Protein AF-A0A3C0AP66-F1 (afdb_monomer_lite)

Secondary structure (DSSP, 8-state):
--SS-EEEE-SSSSSEEEEEEESS--TT----PPTT-EEEE--EEESS-S--EE-TTSS-EE-STT--EEE--EEEE--SSSPEES---

Sequence (89 aa):
FIRNLCSHGVGRGLHEEPGEIPGYFVPGDRRILHEGLVITIEPFLSTKSRIVTEGDDGWTLAGEAGNLSAQFEHTMVITKGKPILLTVV

pLDDT: mean 96.31, std 2.54, range [77.44, 98.44]

Structure (mmCIF, N/CA/C/O backbone):
data_AF-A0A3C0AP66-F1
#
_entry.id   AF-A0A3C0AP66-F1
#
loop_
_atom_site.group_PDB
_atom_site.id
_atom_site.type_symbol
_atom_site.label_atom_id
_atom_site.label_alt_id
_atom_site.label_comp_id
_atom_site.label_asym_id
_atom_site.label_entity_id
_atom_site.label_seq_id
_atom_site.pdbx_PDB_ins_code
_atom_site.Cartn_x
_atom_site.Cartn_y
_atom_site.Cartn_z
_atom_site.occupancy
_atom_site.B_iso_or_equiv
_atom_site.auth_seq_id
_atom_site.auth_comp_id
_atom_site.auth_asym_id
_atom_site.auth_atom_id
_atom_site.pdbx_PDB_model_num
ATOM 1 N N . PHE A 1 1 ? 11.260 0.207 -0.365 1.00 90.94 1 PHE A N 1
ATOM 2 C CA . PHE A 1 1 ? 9.930 0.836 -0.379 1.00 90.94 1 PHE A CA 1
ATOM 3 C C . PHE A 1 1 ? 9.876 1.847 -1.501 1.00 90.94 1 PHE A C 1
ATOM 5 O O . PHE A 1 1 ? 10.741 2.724 -1.542 1.00 90.94 1 PHE A O 1
ATOM 12 N N . ILE A 1 2 ? 8.905 1.695 -2.396 1.00 97.56 2 ILE A N 1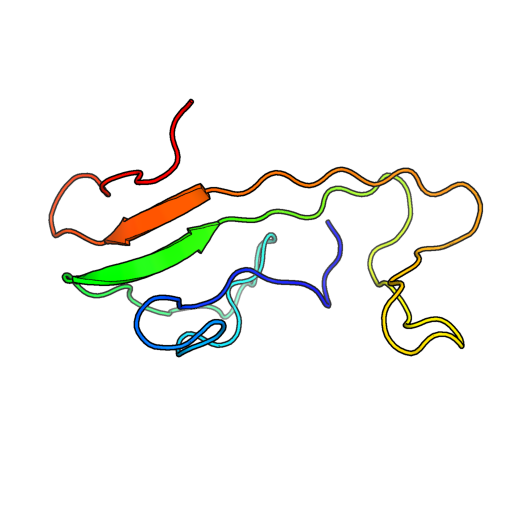
ATOM 13 C CA . ILE A 1 2 ? 8.493 2.756 -3.317 1.00 97.56 2 ILE A CA 1
ATOM 14 C C . ILE A 1 2 ? 7.782 3.840 -2.498 1.00 97.56 2 ILE A C 1
ATOM 16 O O . ILE A 1 2 ? 7.075 3.518 -1.546 1.00 97.56 2 ILE A O 1
ATOM 20 N N . ARG A 1 3 ? 8.054 5.112 -2.795 1.00 96.25 3 ARG A N 1
ATOM 21 C CA . ARG A 1 3 ? 7.644 6.261 -1.975 1.00 96.25 3 ARG A CA 1
ATOM 22 C C . ARG A 1 3 ? 6.556 7.123 -2.596 1.00 96.25 3 ARG A C 1
ATOM 24 O O . ARG A 1 3 ? 5.987 7.934 -1.890 1.00 96.25 3 ARG A O 1
ATOM 31 N N . ASN A 1 4 ? 6.291 6.964 -3.887 1.00 96.25 4 ASN A N 1
ATOM 32 C CA . ASN A 1 4 ? 5.180 7.614 -4.581 1.00 96.25 4 ASN A CA 1
ATOM 33 C C . ASN A 1 4 ? 4.011 6.648 -4.828 1.00 96.25 4 ASN A C 1
ATOM 35 O O . ASN A 1 4 ? 3.219 6.867 -5.735 1.00 96.25 4 ASN A O 1
ATOM 39 N N . LEU A 1 5 ? 3.943 5.575 -4.035 1.00 96.94 5 LEU A N 1
ATOM 40 C CA . LEU A 1 5 ? 2.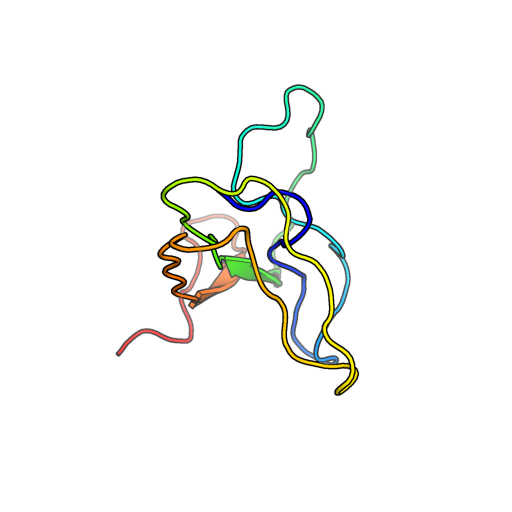802 4.677 -3.908 1.00 96.94 5 LEU A CA 1
ATOM 41 C C . LEU A 1 5 ? 2.523 4.461 -2.429 1.00 96.94 5 LEU A C 1
ATOM 43 O O . LEU A 1 5 ? 3.447 4.444 -1.607 1.00 96.94 5 LEU A O 1
ATOM 47 N N . CYS A 1 6 ? 1.251 4.327 -2.096 1.00 97.19 6 CYS A N 1
ATOM 48 C CA . CYS A 1 6 ? 0.783 4.375 -0.727 1.00 97.19 6 CYS A CA 1
ATOM 49 C C . CYS A 1 6 ? -0.520 3.603 -0.580 1.00 97.19 6 CYS A C 1
ATOM 51 O O . CYS A 1 6 ? -1.211 3.349 -1.558 1.00 97.19 6 CYS A O 1
ATOM 53 N N . SER A 1 7 ? -0.827 3.247 0.659 1.00 97.88 7 SER A N 1
ATOM 54 C CA . SER A 1 7 ? -2.141 2.725 1.015 1.00 97.88 7 SER A CA 1
ATOM 55 C C . SER A 1 7 ? -3.148 3.869 1.120 1.00 97.88 7 SER A C 1
ATOM 57 O O . SER A 1 7 ? -2.756 5.035 1.188 1.00 97.88 7 SER A O 1
ATOM 59 N N . HIS A 1 8 ? -4.436 3.559 1.156 1.00 98.06 8 HIS A N 1
ATOM 60 C CA . HIS A 1 8 ? -5.491 4.565 1.091 1.00 98.06 8 HIS A CA 1
ATOM 61 C C . HIS A 1 8 ? -6.721 4.162 1.915 1.00 98.06 8 HIS A C 1
ATOM 63 O O . HIS A 1 8 ? -6.861 3.018 2.355 1.00 98.06 8 HIS A O 1
ATOM 69 N N . GLY A 1 9 ? -7.631 5.111 2.140 1.00 98.19 9 GLY A N 1
ATOM 70 C CA . GLY A 1 9 ? -8.988 4.805 2.587 1.00 98.19 9 GLY A CA 1
ATOM 71 C C . GLY A 1 9 ? -9.777 4.095 1.486 1.00 98.19 9 GLY A C 1
ATOM 72 O O . GLY A 1 9 ? -9.586 4.376 0.304 1.00 98.19 9 GLY A O 1
ATOM 73 N N . VAL A 1 10 ? -10.658 3.164 1.846 1.00 98.00 10 VAL A N 1
ATOM 74 C CA . VAL A 1 10 ? -11.483 2.409 0.883 1.00 98.00 10 VAL A CA 1
ATOM 75 C C . VAL A 1 10 ? -12.833 2.050 1.492 1.00 98.00 10 VAL A C 1
ATOM 77 O O . VAL A 1 10 ? -12.923 1.811 2.692 1.00 98.00 10 VAL A O 1
ATOM 80 N N . GLY A 1 11 ? -13.893 1.969 0.686 1.00 95.75 11 GLY A N 1
ATOM 81 C CA . GLY A 1 11 ? -15.202 1.537 1.174 1.00 95.75 11 GLY A CA 1
ATOM 82 C C . GLY A 1 11 ? -16.331 1.745 0.172 1.00 95.75 11 GLY A C 1
ATOM 83 O O . GLY A 1 11 ? -16.725 0.822 -0.535 1.00 95.75 11 GLY A O 1
ATOM 84 N N . ARG A 1 12 ? -16.894 2.954 0.143 1.00 94.56 12 ARG A N 1
ATOM 85 C CA . ARG A 1 12 ? -17.913 3.376 -0.834 1.00 94.56 12 ARG A CA 1
ATOM 86 C C . ARG A 1 12 ? -17.298 3.742 -2.187 1.00 94.56 12 ARG A C 1
ATOM 88 O O . ARG A 1 12 ? -17.959 3.593 -3.210 1.00 94.56 12 ARG A O 1
ATOM 95 N N . GLY A 1 13 ? -16.069 4.239 -2.180 1.00 95.56 13 GLY A N 1
ATOM 96 C CA . GLY A 1 13 ? -15.206 4.491 -3.320 1.00 95.56 13 GLY A CA 1
ATOM 97 C C . GLY A 1 13 ? -13.980 3.580 -3.287 1.00 95.56 13 GLY A C 1
ATOM 98 O O . GLY A 1 13 ? -13.659 2.974 -2.262 1.00 95.56 13 GLY A O 1
ATOM 99 N N . LEU A 1 14 ? -13.308 3.486 -4.437 1.00 93.88 14 LEU A N 1
ATOM 100 C CA . LEU A 1 14 ? -12.087 2.693 -4.571 1.00 93.88 14 LEU A CA 1
ATOM 101 C C . LEU A 1 14 ? -10.942 3.322 -3.768 1.00 93.88 14 LEU A C 1
ATOM 103 O O . LEU A 1 14 ? -10.324 2.637 -2.964 1.00 93.88 14 LEU A O 1
ATOM 107 N N . HIS A 1 15 ? -10.727 4.630 -3.936 1.00 96.06 15 HIS A N 1
ATOM 108 C CA . HIS A 1 15 ? -9.812 5.434 -3.127 1.00 96.06 15 HIS A CA 1
ATOM 109 C C . HIS A 1 15 ? -10.603 6.546 -2.426 1.00 96.06 15 HIS A C 1
ATOM 111 O O . HIS A 1 15 ? -11.340 7.296 -3.071 1.00 96.06 15 HIS A O 1
ATOM 117 N N . GLU A 1 16 ? -10.447 6.650 -1.112 1.00 94.88 16 GLU A N 1
ATOM 118 C CA . GLU A 1 16 ? -11.078 7.635 -0.232 1.00 94.88 16 GLU A CA 1
ATOM 119 C C . GLU A 1 16 ? -10.060 8.187 0.776 1.00 94.88 16 GLU A C 1
ATOM 121 O O . GLU A 1 16 ? -8.938 7.690 0.887 1.00 94.88 16 GLU A O 1
ATOM 126 N N . GLU A 1 17 ? -10.456 9.192 1.562 1.00 94.62 17 GLU A N 1
ATOM 127 C CA . GLU A 1 17 ? -9.630 9.650 2.678 1.00 94.62 17 GLU A CA 1
ATOM 128 C C . GLU A 1 17 ? -9.451 8.547 3.743 1.00 94.62 17 GLU A C 1
ATOM 130 O O . GLU A 1 17 ? -10.430 7.897 4.122 1.00 94.62 17 GLU A O 1
ATOM 135 N N . PRO A 1 18 ? -8.236 8.356 4.292 1.00 95.56 18 PRO A N 1
ATOM 136 C CA . PRO A 1 18 ? -7.017 9.107 4.001 1.00 95.56 18 PRO A CA 1
ATOM 137 C C . PRO A 1 18 ? -6.427 8.778 2.625 1.00 95.56 18 PRO A C 1
ATOM 139 O O . PRO A 1 18 ? -6.152 7.613 2.348 1.00 95.56 18 PRO A O 1
ATOM 142 N N . GLY A 1 19 ? -6.179 9.801 1.801 1.00 94.06 19 GLY A N 1
ATOM 143 C CA . GLY A 1 19 ? -5.754 9.601 0.408 1.00 94.06 19 GLY A CA 1
ATOM 144 C C . GLY A 1 19 ? -4.340 9.032 0.236 1.00 94.06 19 GLY A C 1
ATOM 145 O O . GLY A 1 19 ? -4.044 8.432 -0.789 1.00 94.06 19 GLY A O 1
ATOM 146 N N . GLU A 1 20 ? -3.474 9.195 1.239 1.00 93.94 20 GLU A N 1
ATOM 147 C CA . GLU A 1 20 ? -2.124 8.628 1.247 1.00 93.94 20 GLU A CA 1
ATOM 148 C C . GLU A 1 20 ? -1.754 8.129 2.647 1.00 93.94 20 GLU A C 1
ATOM 150 O O . GLU A 1 20 ? -1.760 8.872 3.631 1.00 93.94 20 GLU A O 1
ATOM 155 N N . ILE A 1 21 ? -1.412 6.850 2.749 1.00 96.50 21 ILE A N 1
ATOM 156 C CA . ILE A 1 21 ? -0.848 6.201 3.932 1.00 96.50 21 ILE A CA 1
ATOM 157 C C . ILE A 1 21 ? 0.504 5.606 3.513 1.00 96.50 21 ILE A C 1
ATOM 159 O O . ILE A 1 21 ? 0.552 4.549 2.877 1.00 96.50 21 ILE A O 1
ATOM 163 N N . PRO A 1 22 ? 1.624 6.282 3.825 1.00 95.19 22 PRO A N 1
ATOM 164 C CA . PRO A 1 22 ? 2.938 5.852 3.366 1.00 95.19 22 PRO A CA 1
ATOM 165 C C . PRO A 1 22 ? 3.330 4.477 3.917 1.00 95.19 22 PRO A C 1
ATOM 167 O O . PRO A 1 22 ? 3.285 4.238 5.122 1.00 95.19 22 PRO A O 1
ATOM 170 N N . GLY A 1 23 ? 3.838 3.596 3.052 1.00 93.31 23 GLY A N 1
ATOM 171 C CA . GLY A 1 23 ? 4.424 2.308 3.455 1.00 93.31 23 GLY A CA 1
ATOM 172 C C . GLY A 1 23 ? 5.814 2.420 4.106 1.00 93.31 23 GLY A C 1
ATOM 173 O O . GLY A 1 23 ? 6.512 1.420 4.250 1.00 93.31 23 GLY A O 1
ATOM 174 N N . TYR A 1 24 ? 6.266 3.630 4.443 1.00 93.56 24 TYR A N 1
ATOM 175 C CA . TYR A 1 24 ? 7.585 3.924 5.003 1.00 93.56 24 TYR A CA 1
ATOM 176 C C . TYR A 1 24 ? 7.491 4.991 6.101 1.00 93.56 24 TYR A C 1
ATOM 178 O O . TYR A 1 24 ? 6.502 5.708 6.213 1.00 93.56 24 TYR A O 1
ATOM 186 N N . PHE A 1 25 ? 8.541 5.119 6.916 1.00 93.44 25 PHE A N 1
ATOM 187 C CA . PHE A 1 25 ? 8.549 6.085 8.015 1.00 93.44 25 PHE A CA 1
ATOM 188 C C . PHE A 1 25 ? 8.565 7.536 7.515 1.00 93.44 25 PHE A C 1
ATOM 190 O O . PHE A 1 25 ? 9.498 7.953 6.823 1.00 93.44 25 PHE A O 1
ATOM 197 N N . VAL A 1 26 ? 7.568 8.312 7.943 1.00 94.69 26 VAL A N 1
ATOM 198 C CA . VAL A 1 26 ? 7.477 9.758 7.719 1.00 94.69 26 VAL A CA 1
ATOM 199 C C . VAL A 1 26 ? 7.555 10.472 9.074 1.00 94.69 26 VAL A C 1
ATOM 201 O O . VAL A 1 26 ? 6.597 10.414 9.845 1.00 94.69 26 VAL A O 1
ATOM 204 N N . PRO A 1 27 ? 8.661 11.182 9.389 1.00 95.62 27 PRO A N 1
ATOM 205 C CA . PRO A 1 27 ? 8.867 11.799 10.704 1.00 95.62 27 PRO A CA 1
ATOM 206 C C . PRO A 1 27 ? 7.779 12.788 11.138 1.00 95.62 27 PRO A C 1
ATOM 208 O O . PRO A 1 27 ? 7.628 13.035 12.336 1.00 95.62 27 PRO A O 1
ATOM 211 N N . GLY A 1 28 ? 7.044 13.368 10.186 1.00 95.56 28 GLY A N 1
ATOM 212 C CA . GLY A 1 28 ? 5.986 14.352 10.415 1.00 95.56 28 GLY A CA 1
ATOM 213 C C . GLY A 1 28 ? 4.562 13.796 10.415 1.00 95.56 28 GLY A C 1
ATOM 214 O O . GLY A 1 28 ? 3.649 14.554 10.725 1.00 95.56 28 GLY A O 1
ATOM 215 N N . ASP A 1 29 ? 4.347 12.512 10.104 1.00 94.44 29 ASP A N 1
ATOM 216 C CA . ASP A 1 29 ? 2.992 11.953 10.135 1.00 94.44 29 ASP A CA 1
ATOM 217 C C . ASP A 1 29 ? 2.536 11.826 11.600 1.00 94.44 29 ASP A C 1
ATOM 219 O O . ASP A 1 29 ? 3.207 11.226 12.447 1.00 94.44 29 ASP A O 1
ATOM 223 N N . ARG A 1 30 ? 1.436 12.505 11.925 1.00 95.19 30 ARG A N 1
ATOM 224 C CA . ARG A 1 30 ? 0.797 12.540 13.250 1.00 95.19 30 ARG A CA 1
ATOM 225 C C . ARG A 1 30 ? -0.676 12.154 13.163 1.00 95.19 30 ARG A C 1
ATOM 227 O O . ARG A 1 30 ? -1.441 12.465 14.074 1.00 95.19 30 ARG A O 1
ATOM 234 N N . ARG A 1 31 ? -1.095 11.545 12.053 1.00 94.38 31 ARG A N 1
ATOM 235 C CA . ARG A 1 31 ? -2.499 11.219 11.823 1.00 94.38 31 ARG A CA 1
ATOM 236 C C . ARG A 1 31 ? -2.991 10.223 12.860 1.00 94.38 31 ARG A C 1
ATOM 238 O O . ARG A 1 31 ? -2.289 9.294 13.255 1.00 94.38 31 ARG A O 1
ATOM 245 N N . ILE A 1 32 ? -4.232 10.432 13.273 1.00 94.00 32 ILE A N 1
ATOM 246 C CA . ILE A 1 32 ? -4.953 9.537 14.165 1.00 94.00 32 ILE A CA 1
ATOM 247 C C . ILE A 1 32 ? -5.965 8.787 13.308 1.00 94.00 32 ILE A C 1
ATOM 249 O O . ILE A 1 32 ? -6.744 9.401 12.585 1.00 94.00 32 ILE A O 1
ATOM 253 N N . LEU A 1 33 ? -5.944 7.459 13.381 1.00 95.19 33 LEU A N 1
ATOM 254 C CA . LEU A 1 33 ? -6.954 6.623 12.743 1.00 95.19 33 LEU A CA 1
ATOM 255 C C . LEU A 1 33 ? -8.159 6.510 13.680 1.00 95.19 33 LEU A C 1
ATOM 257 O O . LEU A 1 33 ? -8.003 6.237 14.872 1.00 95.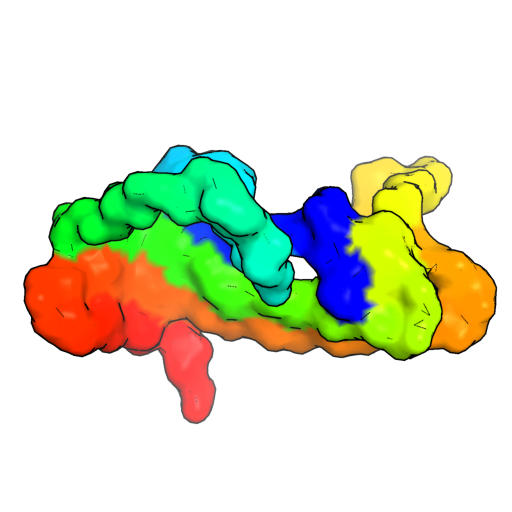19 33 LEU A O 1
ATOM 261 N N . HIS A 1 34 ? -9.355 6.739 13.147 1.00 94.62 34 HIS A N 1
ATOM 262 C CA . HIS A 1 34 ? -10.589 6.755 13.928 1.00 94.62 34 HIS A CA 1
ATOM 263 C C . HIS A 1 34 ? -11.359 5.437 13.788 1.00 94.62 34 HIS A C 1
ATOM 265 O O . HIS A 1 34 ? -11.275 4.755 12.769 1.00 94.62 34 HIS A O 1
ATOM 271 N N . GLU A 1 35 ? -12.120 5.081 14.823 1.00 97.81 35 GLU A N 1
ATOM 272 C CA . GLU A 1 35 ? -12.983 3.896 14.816 1.00 97.81 35 GLU A CA 1
ATOM 273 C C . GLU A 1 35 ? -13.978 3.937 13.646 1.00 97.81 35 GLU A C 1
ATOM 275 O O . GLU A 1 35 ? -14.620 4.957 13.403 1.00 97.81 35 GLU A O 1
ATOM 280 N N . GLY A 1 36 ? -14.104 2.816 12.935 1.00 97.00 36 GLY A N 1
ATOM 281 C CA . GLY A 1 36 ? -14.957 2.674 11.756 1.00 97.00 36 GLY A CA 1
ATOM 282 C C . GLY A 1 36 ? -14.285 3.061 10.438 1.00 97.00 36 GLY A C 1
ATOM 283 O O . GLY A 1 36 ? -14.857 2.792 9.384 1.00 97.00 36 GLY A O 1
ATOM 284 N N . LEU A 1 37 ? -13.081 3.642 10.471 1.00 97.56 37 LEU A N 1
ATOM 285 C CA . LEU A 1 37 ? -12.311 3.900 9.258 1.00 97.56 37 LEU A CA 1
ATOM 286 C C . LEU A 1 37 ? -11.896 2.578 8.601 1.00 97.56 37 LEU A C 1
ATOM 288 O O . LEU A 1 37 ? -11.486 1.644 9.292 1.00 97.56 37 LEU A O 1
ATOM 292 N N . VAL A 1 38 ? -11.966 2.512 7.275 1.00 98.38 38 VAL A N 1
ATOM 293 C CA . VAL A 1 38 ? -11.541 1.350 6.492 1.00 98.38 38 VAL A CA 1
ATOM 294 C C . VAL A 1 38 ? -10.385 1.772 5.592 1.00 98.38 38 VAL A C 1
ATOM 29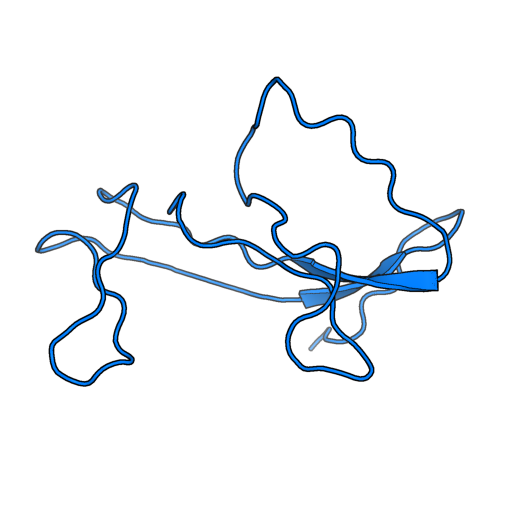6 O O . VAL A 1 38 ? -10.498 2.749 4.855 1.00 98.38 38 VAL A O 1
ATOM 299 N N . ILE A 1 39 ? -9.259 1.070 5.703 1.00 98.31 39 ILE A N 1
ATOM 300 C CA . ILE A 1 39 ? -8.022 1.395 4.986 1.00 98.31 39 ILE A CA 1
ATOM 301 C C . ILE A 1 39 ? -7.391 0.147 4.383 1.00 98.31 39 ILE A C 1
ATOM 303 O O . ILE A 1 39 ? -7.598 -0.969 4.874 1.00 98.31 39 ILE A O 1
ATOM 307 N N . THR A 1 40 ? -6.564 0.355 3.369 1.00 98.44 40 THR A N 1
ATOM 308 C CA . THR A 1 40 ? -5.610 -0.637 2.884 1.00 98.44 40 THR A CA 1
ATOM 309 C C . THR A 1 40 ? -4.303 -0.538 3.678 1.00 98.44 40 THR A C 1
ATOM 311 O O . THR A 1 40 ? -3.972 0.497 4.265 1.00 98.44 40 THR A O 1
ATOM 314 N N . ILE A 1 41 ? -3.559 -1.641 3.734 1.00 97.38 41 ILE A N 1
ATOM 315 C CA . ILE A 1 41 ? -2.130 -1.675 4.052 1.00 97.38 41 ILE A CA 1
ATOM 316 C C . ILE A 1 41 ? -1.466 -2.472 2.932 1.00 97.38 41 ILE A C 1
ATOM 318 O O . ILE A 1 41 ? -1.639 -3.688 2.852 1.00 97.38 41 ILE A O 1
ATOM 322 N N . GLU A 1 42 ? -0.716 -1.772 2.083 1.00 97.31 42 GLU A N 1
ATOM 323 C CA . GLU A 1 42 ? -0.177 -2.271 0.808 1.00 97.31 42 GLU A CA 1
ATOM 324 C C . GLU A 1 42 ? 1.272 -1.813 0.561 1.00 97.31 42 GLU A C 1
ATOM 326 O O . GLU A 1 42 ? 1.557 -0.942 -0.262 1.00 97.31 42 GLU A O 1
ATOM 331 N N . PRO A 1 43 ? 2.255 -2.337 1.305 1.00 96.12 43 PRO A N 1
ATOM 332 C CA . PRO A 1 43 ? 3.639 -1.931 1.118 1.00 96.12 43 PRO A CA 1
ATOM 333 C C . PRO A 1 43 ? 4.195 -2.385 -0.240 1.00 96.12 43 PRO A C 1
ATOM 335 O O . PRO A 1 43 ? 4.211 -3.569 -0.566 1.00 96.12 43 PRO A O 1
ATOM 338 N N . PHE A 1 44 ? 4.786 -1.443 -0.973 1.00 97.50 44 PHE A N 1
ATOM 339 C CA . PHE A 1 44 ? 5.527 -1.706 -2.208 1.00 97.50 44 PHE A CA 1
ATOM 340 C C . PHE A 1 44 ? 7.021 -1.871 -1.904 1.00 97.50 44 PHE A C 1
ATOM 342 O O . PHE A 1 44 ? 7.774 -0.896 -1.770 1.00 97.50 44 PHE A O 1
ATOM 349 N N . LEU A 1 45 ? 7.475 -3.114 -1.765 1.00 96.88 45 LEU A N 1
ATOM 350 C CA . LEU A 1 45 ? 8.884 -3.455 -1.588 1.00 96.88 45 LEU A CA 1
ATOM 351 C C . LEU A 1 45 ? 9.622 -3.387 -2.922 1.00 96.88 45 LEU A C 1
ATOM 353 O O . LEU A 1 45 ? 9.063 -3.638 -3.983 1.00 96.88 45 LEU A O 1
ATOM 357 N N . SER A 1 46 ? 10.898 -3.017 -2.856 1.00 97.38 46 SER A N 1
ATOM 358 C CA . SER A 1 46 ? 11.724 -2.774 -4.034 1.00 97.38 46 SER A CA 1
ATOM 359 C C . SER A 1 46 ? 13.196 -2.948 -3.675 1.00 97.38 46 SER A C 1
ATOM 361 O O . SER A 1 46 ? 13.621 -2.524 -2.595 1.00 97.38 46 SER A O 1
ATOM 363 N N . THR A 1 47 ? 13.952 -3.581 -4.573 1.00 97.88 47 THR A N 1
ATOM 364 C CA . THR A 1 47 ? 15.394 -3.855 -4.412 1.00 97.88 47 THR A CA 1
ATOM 365 C C . THR A 1 47 ? 16.294 -2.654 -4.699 1.00 97.88 47 THR A C 1
ATOM 367 O O . THR A 1 47 ? 17.378 -2.560 -4.128 1.00 97.88 47 THR A O 1
ATOM 370 N N . LYS A 1 48 ? 15.868 -1.742 -5.580 1.00 97.06 48 LYS A N 1
ATOM 371 C CA . LYS A 1 48 ? 16.684 -0.618 -6.070 1.00 97.06 48 LYS A CA 1
ATOM 372 C C . LYS A 1 48 ? 15.908 0.688 -6.046 1.00 97.06 48 LYS A C 1
ATOM 374 O O . LYS A 1 48 ? 16.368 1.685 -5.494 1.00 97.06 48 LYS A O 1
ATOM 379 N N . SER A 1 49 ? 14.708 0.672 -6.614 1.00 97.56 49 SER A N 1
ATOM 380 C CA . SER A 1 49 ? 13.940 1.887 -6.851 1.00 97.56 49 SER A CA 1
ATOM 381 C C . SER A 1 49 ? 13.280 2.403 -5.580 1.00 97.56 49 SER A C 1
ATOM 383 O O . SER A 1 49 ? 12.812 1.632 -4.738 1.00 97.56 49 SER A O 1
ATOM 385 N N . ARG A 1 50 ? 13.221 3.730 -5.456 1.00 97.50 50 ARG A N 1
ATOM 386 C CA . ARG A 1 50 ? 12.419 4.430 -4.438 1.00 97.50 50 ARG A CA 1
ATOM 387 C C . ARG A 1 50 ? 11.205 5.135 -5.020 1.00 97.50 50 ARG A C 1
ATOM 389 O O . ARG A 1 50 ? 10.340 5.532 -4.253 1.00 97.50 50 ARG A O 1
ATOM 396 N N . ILE A 1 51 ? 11.150 5.289 -6.333 1.00 97.62 51 ILE A N 1
ATOM 397 C CA . ILE A 1 51 ? 10.030 5.868 -7.064 1.00 97.62 51 ILE A CA 1
ATOM 398 C C . ILE A 1 51 ? 9.730 4.981 -8.269 1.00 97.62 51 ILE A C 1
ATOM 400 O O . ILE A 1 51 ? 10.613 4.249 -8.722 1.00 97.62 51 ILE A O 1
ATOM 404 N N . VAL A 1 52 ? 8.501 5.049 -8.759 1.00 98.00 52 VAL A N 1
ATOM 405 C CA . VAL A 1 52 ? 8.079 4.449 -10.030 1.00 98.00 52 VAL A CA 1
ATOM 406 C C . VAL A 1 52 ? 7.553 5.525 -10.967 1.00 98.00 52 VAL A C 1
ATOM 408 O O . VAL A 1 52 ? 7.060 6.555 -10.506 1.00 98.00 52 VAL A O 1
ATOM 411 N N . THR A 1 53 ? 7.656 5.292 -12.267 1.00 97.81 53 THR A N 1
ATOM 412 C CA . THR A 1 53 ? 7.113 6.169 -13.308 1.00 97.81 53 THR A CA 1
ATOM 413 C C . THR A 1 53 ? 6.056 5.431 -14.112 1.00 97.81 53 THR A C 1
ATOM 415 O O . THR A 1 53 ? 6.187 4.226 -14.336 1.00 97.81 53 THR A O 1
ATOM 418 N N . GLU A 1 54 ? 5.033 6.159 -14.543 1.00 98.25 54 GLU A N 1
ATOM 419 C CA . GLU A 1 54 ? 4.020 5.652 -15.466 1.00 98.25 54 GLU A CA 1
ATOM 420 C C . GLU A 1 54 ? 4.628 5.441 -16.857 1.00 98.25 54 GLU A C 1
ATOM 422 O O . GLU A 1 54 ? 5.434 6.251 -17.321 1.00 98.25 54 GLU A O 1
ATOM 427 N N . GLY A 1 55 ? 4.293 4.314 -17.479 1.00 96.62 55 GLY A N 1
ATOM 428 C CA . GLY A 1 55 ? 4.663 3.990 -18.850 1.00 96.62 55 GLY A CA 1
ATOM 429 C C . GLY A 1 55 ? 3.698 4.581 -19.878 1.00 96.62 55 GLY A C 1
ATOM 430 O O . GLY A 1 55 ? 2.660 5.146 -19.547 1.00 96.62 55 GLY A O 1
ATOM 431 N N . ASP A 1 56 ? 4.021 4.387 -21.155 1.00 97.44 56 ASP A N 1
ATOM 432 C CA . ASP A 1 56 ? 3.263 4.964 -22.277 1.00 97.44 56 ASP A CA 1
ATOM 433 C C . ASP A 1 56 ? 1.834 4.402 -22.427 1.00 97.44 56 ASP A C 1
ATOM 435 O O . ASP A 1 56 ? 1.036 4.932 -23.199 1.00 97.44 56 ASP A O 1
ATOM 439 N N . ASP A 1 57 ? 1.501 3.322 -21.712 1.00 97.50 57 ASP A N 1
ATOM 440 C CA . ASP A 1 57 ? 0.162 2.725 -21.697 1.00 97.50 57 ASP A CA 1
ATOM 441 C C . ASP A 1 57 ? -0.816 3.427 -20.738 1.00 97.50 57 ASP A C 1
ATOM 443 O O . ASP A 1 57 ? -2.005 3.102 -20.743 1.00 97.50 57 ASP A O 1
ATOM 447 N N . GLY A 1 58 ? -0.334 4.385 -19.939 1.00 96.94 58 GLY A N 1
ATOM 448 C CA . GLY A 1 58 ? -1.129 5.137 -18.970 1.00 96.94 58 GLY A CA 1
ATOM 449 C C . GLY A 1 58 ? -1.496 4.361 -17.701 1.00 96.94 58 GLY A C 1
ATOM 450 O O . GLY A 1 58 ? -2.377 4.799 -16.966 1.00 96.94 58 GLY A O 1
ATOM 451 N N . TRP A 1 59 ? -0.877 3.198 -17.453 1.00 96.56 59 TRP A N 1
ATOM 452 C CA . TRP A 1 59 ? -1.200 2.340 -16.303 1.00 96.56 59 TRP A CA 1
ATOM 453 C C . TRP A 1 59 ? 0.019 1.708 -15.639 1.00 96.56 59 TRP A C 1
ATOM 455 O O . TRP A 1 59 ? 0.088 1.618 -14.412 1.00 96.56 59 TRP A O 1
ATOM 465 N N . THR A 1 60 ? 0.969 1.209 -16.426 1.00 97.31 60 THR A N 1
ATOM 466 C CA . THR A 1 60 ? 2.088 0.435 -15.901 1.00 97.31 60 THR A CA 1
ATOM 467 C C . THR A 1 60 ? 3.027 1.338 -15.114 1.00 97.31 60 THR A C 1
ATOM 469 O O . THR A 1 60 ? 3.605 2.276 -15.654 1.00 97.31 60 THR A O 1
ATOM 472 N N . LEU A 1 61 ? 3.241 1.011 -13.839 1.00 97.81 61 LEU A N 1
ATOM 473 C CA . LEU A 1 61 ? 4.206 1.694 -12.984 1.00 97.81 61 LEU A CA 1
ATOM 474 C C . LEU A 1 61 ? 5.504 0.892 -12.899 1.00 97.81 61 LEU A C 1
ATOM 476 O O . LEU A 1 61 ? 5.542 -0.198 -12.323 1.00 97.81 61 LEU A O 1
ATOM 480 N N . ALA A 1 62 ? 6.585 1.441 -13.449 1.00 97.12 62 ALA A N 1
ATOM 481 C CA . ALA A 1 62 ? 7.878 0.771 -13.520 1.00 97.12 62 ALA A CA 1
ATOM 482 C C . ALA A 1 62 ? 8.948 1.482 -12.683 1.00 97.12 62 ALA A C 1
ATOM 484 O O . ALA A 1 62 ? 9.007 2.709 -12.609 1.00 97.12 62 ALA A O 1
ATOM 485 N N . GLY A 1 63 ? 9.805 0.687 -12.040 1.00 96.19 63 GLY A N 1
ATOM 486 C CA . GLY A 1 63 ? 11.045 1.166 -11.432 1.00 96.19 63 GLY A CA 1
ATOM 487 C C . GLY A 1 63 ? 12.211 1.162 -12.426 1.00 96.19 63 GLY A C 1
ATOM 488 O O . GLY A 1 63 ? 12.057 0.913 -13.618 1.00 96.19 63 GLY A O 1
ATOM 489 N N . GLU A 1 64 ? 13.412 1.384 -11.906 1.00 96.00 64 GLU A N 1
ATOM 490 C CA . GLU A 1 64 ? 14.668 1.328 -12.658 1.00 96.00 64 GLU A CA 1
ATOM 491 C C . GLU A 1 64 ? 14.945 -0.076 -13.223 1.00 96.00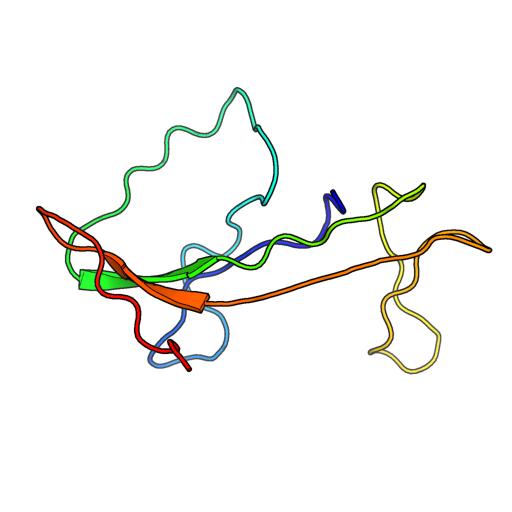 64 GLU A C 1
ATOM 493 O O . GLU A 1 64 ? 14.513 -1.095 -12.677 1.00 96.00 64 GLU A O 1
ATOM 498 N N . ALA A 1 65 ? 15.733 -0.146 -14.298 1.00 96.25 65 ALA A N 1
ATOM 499 C CA . ALA A 1 65 ? 16.082 -1.407 -14.943 1.00 96.25 65 ALA A CA 1
ATOM 500 C C . ALA A 1 65 ? 16.714 -2.418 -13.964 1.00 96.25 65 ALA A C 1
ATOM 502 O O . ALA A 1 65 ? 17.656 -2.135 -13.213 1.00 96.25 65 ALA A O 1
ATOM 503 N N . GLY A 1 66 ? 16.186 -3.643 -13.986 1.00 95.44 66 GLY A N 1
ATOM 504 C CA . GLY A 1 66 ? 16.611 -4.708 -13.083 1.00 95.44 66 GLY A CA 1
ATOM 505 C C . GLY A 1 66 ? 16.227 -4.472 -11.619 1.00 95.44 66 GLY A C 1
ATOM 506 O O . GLY A 1 66 ? 16.865 -5.063 -10.745 1.00 95.44 66 GLY A O 1
ATOM 507 N N . ASN A 1 67 ? 15.265 -3.591 -11.332 1.00 97.00 67 ASN A N 1
ATOM 508 C CA . ASN A 1 67 ? 14.581 -3.543 -10.048 1.00 97.00 67 ASN A CA 1
ATOM 509 C C . ASN A 1 67 ? 13.569 -4.692 -9.954 1.00 97.00 67 ASN A C 1
ATOM 511 O O . ASN A 1 67 ? 12.711 -4.837 -10.819 1.00 97.00 67 ASN A O 1
ATOM 515 N N . LEU A 1 68 ? 13.638 -5.472 -8.878 1.00 97.69 68 LEU A N 1
ATOM 516 C CA . LEU A 1 68 ? 12.560 -6.375 -8.486 1.00 97.69 68 LEU A CA 1
ATOM 517 C C . LEU A 1 68 ? 11.676 -5.680 -7.451 1.00 97.69 68 LEU A C 1
ATOM 519 O O . LEU A 1 68 ? 12.194 -5.068 -6.509 1.00 97.69 68 LEU A O 1
ATOM 523 N N . SER A 1 69 ? 10.363 -5.812 -7.627 1.00 97.12 69 SER A N 1
ATOM 524 C CA . SER A 1 69 ? 9.349 -5.294 -6.710 1.00 97.12 69 SER A CA 1
ATOM 525 C C . SER A 1 69 ? 8.445 -6.416 -6.217 1.00 97.12 69 SER A C 1
ATOM 527 O O . SER A 1 69 ? 8.220 -7.398 -6.921 1.00 97.12 69 SER A O 1
ATOM 529 N N . ALA A 1 70 ? 7.915 -6.248 -5.012 1.00 97.56 70 ALA A N 1
ATOM 530 C CA . ALA A 1 70 ? 6.874 -7.100 -4.456 1.00 97.56 70 ALA A CA 1
ATOM 531 C C . ALA A 1 70 ? 5.860 -6.224 -3.720 1.00 97.56 70 ALA A C 1
ATOM 533 O O . ALA A 1 70 ? 6.240 -5.239 -3.085 1.00 97.56 70 ALA A O 1
ATOM 534 N N . GLN A 1 71 ? 4.590 -6.594 -3.799 1.00 97.50 71 GLN A N 1
ATOM 535 C CA . GLN A 1 71 ? 3.503 -5.961 -3.065 1.00 97.50 71 GLN A CA 1
ATOM 536 C C . GLN A 1 71 ? 2.602 -7.059 -2.507 1.00 97.50 71 GLN A C 1
ATOM 538 O O . GLN A 1 71 ? 2.535 -8.167 -3.044 1.00 97.50 71 GLN A O 1
ATOM 543 N N . PHE A 1 72 ? 1.981 -6.753 -1.378 1.00 96.88 72 PHE A N 1
ATOM 544 C CA . PHE A 1 72 ? 0.884 -7.522 -0.822 1.00 96.88 72 PHE A CA 1
ATOM 545 C C . PHE A 1 72 ? -0.056 -6.550 -0.126 1.00 96.88 72 PHE A C 1
ATOM 547 O O . PHE A 1 72 ? 0.408 -5.523 0.367 1.00 96.88 72 PHE A O 1
ATOM 554 N N . GLU A 1 73 ? -1.340 -6.879 -0.052 1.00 97.62 73 GLU A N 1
ATOM 555 C CA . GLU A 1 73 ? -2.354 -5.962 0.445 1.00 97.62 73 GLU A CA 1
ATOM 556 C C . GLU A 1 73 ? -3.370 -6.650 1.351 1.00 97.62 73 GLU A C 1
ATOM 558 O O . GLU A 1 73 ? -3.872 -7.736 1.057 1.00 97.62 73 GLU A O 1
ATOM 563 N N . HIS A 1 74 ? -3.724 -5.954 2.431 1.00 98.00 74 HIS A N 1
ATOM 564 C CA . HIS A 1 74 ? -4.945 -6.227 3.172 1.00 98.00 74 HIS A CA 1
ATOM 565 C C . HIS A 1 74 ? -5.815 -4.988 3.309 1.00 98.00 74 HIS A C 1
ATOM 567 O O . HIS A 1 74 ? -5.313 -3.886 3.517 1.00 98.00 74 HIS A O 1
ATOM 573 N N . THR A 1 75 ? -7.127 -5.209 3.327 1.00 98.38 75 THR A N 1
ATOM 574 C CA . THR A 1 75 ? -8.103 -4.218 3.781 1.00 98.38 75 THR A CA 1
ATOM 575 C C . THR A 1 75 ? -8.436 -4.476 5.245 1.00 98.38 75 THR A C 1
ATOM 577 O O . THR A 1 75 ? -8.678 -5.622 5.642 1.00 98.38 75 THR A O 1
ATOM 580 N N . MET A 1 76 ? -8.475 -3.421 6.059 1.00 97.81 76 MET A N 1
ATOM 581 C CA . MET A 1 76 ? -8.821 -3.525 7.473 1.00 97.81 76 MET A CA 1
ATOM 582 C C . MET A 1 76 ? -9.774 -2.437 7.952 1.00 97.81 76 MET A C 1
ATOM 584 O O . MET A 1 76 ? -9.719 -1.295 7.503 1.00 97.81 76 MET A O 1
ATOM 588 N N . VAL A 1 77 ? -10.610 -2.800 8.924 1.00 98.38 77 VAL A N 1
ATOM 589 C CA . VAL A 1 77 ? -11.456 -1.868 9.675 1.00 98.38 77 VAL A CA 1
ATOM 590 C C . VAL A 1 77 ? -10.747 -1.491 10.969 1.00 98.38 77 VAL A C 1
ATOM 592 O O . VAL A 1 77 ? -10.404 -2.358 11.780 1.00 98.38 77 VAL A O 1
ATOM 595 N N . ILE A 1 78 ? -10.556 -0.195 11.180 1.00 98.19 78 ILE A N 1
ATOM 596 C CA . ILE A 1 78 ? -10.020 0.366 12.415 1.00 98.19 78 ILE A CA 1
ATOM 597 C C . ILE A 1 78 ? -11.086 0.281 13.504 1.00 98.19 78 ILE A C 1
ATOM 599 O O . ILE A 1 78 ? -12.230 0.701 13.327 1.00 98.19 78 ILE A O 1
ATOM 603 N N . THR A 1 79 ? -10.704 -0.246 14.661 1.00 98.06 79 THR A N 1
ATOM 604 C CA . THR A 1 79 ? -11.565 -0.329 15.845 1.00 98.06 79 THR A CA 1
ATOM 605 C C . THR A 1 79 ? -10.863 0.329 17.031 1.00 98.06 79 THR A C 1
ATOM 607 O O . THR A 1 79 ? -9.670 0.624 16.966 1.00 98.06 79 THR A O 1
ATOM 610 N N . LYS A 1 80 ? -11.572 0.528 18.148 1.00 96.38 80 LYS A N 1
ATOM 611 C CA . LYS A 1 80 ? -10.931 0.913 19.421 1.00 96.38 80 LYS A CA 1
ATOM 612 C C . LYS A 1 80 ? -9.955 -0.138 19.965 1.00 96.38 80 LYS A C 1
ATOM 614 O O . LYS A 1 80 ? -9.135 0.184 20.819 1.00 96.38 80 LYS A O 1
ATOM 619 N N . GLY A 1 81 ? -10.089 -1.391 19.532 1.00 95.62 81 GLY A N 1
ATOM 620 C CA . GLY A 1 81 ? -9.247 -2.508 19.940 1.00 95.62 81 GLY A CA 1
ATOM 621 C C . GLY A 1 81 ? -8.362 -2.980 18.793 1.00 95.62 81 GLY A C 1
ATOM 622 O O . GLY A 1 81 ? -7.647 -2.204 18.166 1.00 95.62 81 GLY A O 1
ATOM 623 N N . LYS A 1 82 ? -8.394 -4.287 18.524 1.00 96.50 82 LYS A N 1
ATOM 624 C CA . LYS A 1 82 ? -7.675 -4.857 17.382 1.00 96.50 82 LYS A CA 1
ATOM 625 C C . LYS A 1 82 ? -8.400 -4.506 16.077 1.00 96.50 82 LYS A C 1
ATOM 627 O O . LYS A 1 82 ? -9.629 -4.620 16.040 1.00 96.50 82 LYS A O 1
ATOM 632 N N . PRO A 1 83 ? -7.680 -4.120 15.012 1.00 97.44 83 PRO A N 1
ATOM 633 C CA . PRO A 1 83 ? -8.301 -3.948 13.709 1.00 97.44 83 PRO A CA 1
ATOM 634 C C . PRO A 1 83 ? -8.857 -5.285 13.209 1.00 97.44 83 PRO A C 1
ATOM 636 O O . PRO A 1 83 ? -8.349 -6.355 13.556 1.00 97.44 83 PRO A O 1
ATOM 639 N N . ILE A 1 84 ? -9.900 -5.216 12.388 1.00 98.06 84 ILE A N 1
ATOM 640 C CA . ILE A 1 84 ? -10.480 -6.386 11.725 1.00 98.06 84 ILE A CA 1
ATOM 641 C C . ILE A 1 84 ? -9.857 -6.477 10.338 1.00 98.06 84 ILE A C 1
ATOM 643 O O . ILE A 1 84 ? -10.023 -5.552 9.548 1.00 98.06 84 ILE A O 1
ATOM 647 N N . LEU A 1 85 ? -9.161 -7.573 10.032 1.00 97.62 85 LEU A N 1
ATOM 648 C CA . LEU A 1 85 ? -8.672 -7.843 8.680 1.00 97.62 85 LEU A CA 1
ATOM 649 C C . LEU A 1 85 ? -9.799 -8.478 7.864 1.00 97.62 85 LEU A C 1
ATOM 651 O O . LEU A 1 85 ? -10.381 -9.474 8.289 1.00 97.62 85 LEU A O 1
ATOM 655 N N . LEU A 1 86 ? -10.099 -7.904 6.703 1.00 97.88 86 LEU A N 1
ATOM 656 C CA . LEU A 1 86 ? -11.223 -8.330 5.867 1.00 97.88 86 LEU A CA 1
ATOM 657 C C . LEU A 1 86 ? -10.821 -9.331 4.783 1.00 97.88 86 LEU A C 1
ATOM 659 O O . LEU A 1 86 ? -11.655 -10.108 4.332 1.00 97.88 86 LEU A O 1
ATOM 663 N N . THR A 1 87 ? -9.559 -9.311 4.362 1.00 97.25 87 THR A N 1
ATOM 664 C CA . THR A 1 87 ? -9.090 -10.038 3.174 1.00 97.25 87 THR A CA 1
ATOM 665 C C . THR A 1 87 ? -8.0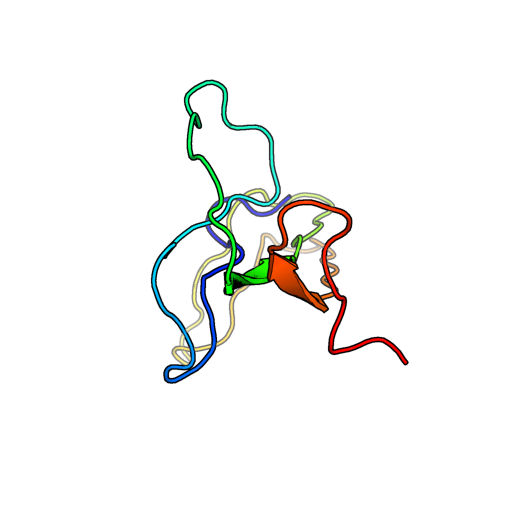78 -11.131 3.509 1.00 97.25 87 THR A C 1
ATOM 667 O O . THR A 1 87 ? -7.156 -11.385 2.739 1.00 97.25 87 THR A O 1
ATOM 670 N N . VAL A 1 88 ? -8.222 -11.767 4.675 1.00 92.12 88 VAL A N 1
ATOM 671 C CA . VAL A 1 88 ? -7.435 -12.964 5.011 1.00 92.12 88 VAL A CA 1
ATOM 672 C C . VAL A 1 88 ? -7.832 -14.126 4.098 1.00 92.12 88 VAL A C 1
ATOM 674 O O . VAL A 1 88 ? -9.013 -14.297 3.793 1.00 92.12 88 VAL A O 1
ATOM 677 N N . VAL A 1 89 ? -6.838 -14.903 3.669 1.00 77.44 89 VAL A N 1
ATOM 678 C CA . VAL A 1 89 ? -6.994 -16.122 2.858 1.00 77.44 89 VAL A CA 1
ATOM 679 C C . VAL A 1 89 ? -6.640 -17.361 3.661 1.00 77.44 89 VAL A C 1
ATOM 681 O O . VAL A 1 89 ? -5.745 -17.258 4.532 1.00 77.44 89 VAL A O 1
#

Radius of gyration: 14.54 Å; chains: 1; bounding box: 35×30×42 Å

Foldseek 3Di:
DAFPDAKAWDDPDRHDPVNGHGLDDDPPDPDDDDAFTKIKDKDKDKDDFRHWDDDPVRDDTDGDPPIDIDIDMWIWGDHPDDIHTDDDD